Protein AF-A0A4W6EZ68-F1 (afdb_monomer)

InterPro domains:
  IPR031733 Dynein attachment factor, N-terminal [PF15867] (10-77)
  IPR042422 Coiled-coil domain-containing protein 103 [PTHR28572] (6-84)

Radius of gyration: 27.93 Å; Cα contacts (8 Å, |Δi|>4): 20; chains: 1; bounding box: 38×45×92 Å

Foldseek 3Di:
DDDPPPPPPDDPVVVVVVVVVVVVVVVLVVLLVVQLVVLVVVVDPDPVVSVVSSVVSPDDPDDPVNVPDDPPPDDPDPVVVPPPPDDDDPDPPPPVVVVVVVVPVPDPPDDPDPDPDPDPVVVVVVVVVVD

Secondary structure (DSSP, 8-state):
-----------HHHHHHHHHHHHHHHHHHHHHHHHHHHHHHTT-SSHHHHHHHHHHTTPPPPPGGGGTTS---S-S-TTGGGSSS-----S-TTSHHHHHHHHHTS---S--------SHHHHHHHHHH--

Solvent-accessible surface area (backbone atoms only — not comparable to full-atom values): 8764 Å² total; per-residue (Å²): 137,84,78,80,79,74,79,76,78,80,58,63,66,60,52,50,52,52,48,52,52,50,52,54,51,49,56,50,49,52,50,44,49,50,34,46,51,53,36,57,77,67,59,61,89,45,72,66,59,43,48,51,52,37,54,59,69,73,61,73,83,80,53,78,79,73,60,76,79,61,84,77,89,59,71,97,50,83,75,68,76,75,74,82,82,72,91,82,78,96,76,69,82,70,68,60,60,60,60,59,59,72,61,59,82,80,64,84,84,77,81,91,68,88,70,78,79,87,56,71,67,61,55,52,54,52,64,63,70,79,108

Sequence (131 aa):
HERCQERDVIDFSALECELQAAVESERRHRRENDAKLRAVDQKVATYREFRDLVLACRLKPLDKKDKDGAPRKQPWNPVVTRYQELPGVLEKGLSILSCFLCVCTGCLQGFWVHQDIPGVLEDVSRMVSEG

Nearest PDB structures (foldseek):
  8h6l-assembly1_4G  TM=1.653E-01  e=2.389E+00  Homo sapiens

pLDDT: mean 70.34, std 21.45, range [37.22, 98.06]

Structure (mmCIF, N/CA/C/O backbone):
data_AF-A0A4W6EZ68-F1
#
_entry.id   AF-A0A4W6EZ68-F1
#
loop_
_atom_site.group_PDB
_atom_site.id
_atom_site.type_symbol
_atom_site.label_atom_id
_atom_site.label_alt_id
_atom_site.label_comp_id
_atom_site.label_asym_id
_atom_site.label_entity_id
_atom_site.label_seq_id
_atom_site.pdbx_PDB_ins_code
_atom_site.Cartn_x
_atom_site.Cartn_y
_atom_site.Cartn_z
_atom_site.occupancy
_atom_site.B_iso_or_equiv
_atom_site.auth_seq_id
_atom_site.auth_comp_id
_atom_site.auth_asym_id
_atom_site.auth_atom_id
_atom_site.pdbx_PDB_model_num
ATOM 1 N N . HIS A 1 1 ? 3.103 13.301 -52.768 1.00 40.66 1 HIS A N 1
ATOM 2 C CA . HIS A 1 1 ? 2.740 13.335 -51.338 1.00 40.66 1 HIS A CA 1
ATOM 3 C C . HIS A 1 1 ? 3.335 12.085 -50.701 1.00 40.66 1 HIS A C 1
ATOM 5 O O . HIS A 1 1 ? 2.662 11.071 -50.555 1.00 40.66 1 HIS A O 1
ATOM 11 N N . GLU A 1 2 ? 4.648 12.109 -50.481 1.00 44.00 2 GLU A N 1
ATOM 12 C CA . GLU A 1 2 ? 5.397 10.983 -49.920 1.00 44.00 2 GLU A CA 1
ATOM 13 C C . GLU A 1 2 ? 5.130 10.932 -48.416 1.00 44.00 2 GLU A C 1
ATOM 15 O O . GLU A 1 2 ? 5.451 11.866 -47.686 1.00 44.00 2 GLU A O 1
ATOM 20 N N . ARG A 1 3 ? 4.497 9.854 -47.948 1.00 46.16 3 ARG A N 1
ATOM 21 C CA . ARG A 1 3 ? 4.527 9.507 -46.527 1.00 46.16 3 ARG A CA 1
ATOM 22 C C . ARG A 1 3 ? 5.858 8.811 -46.280 1.00 46.16 3 ARG A C 1
ATOM 24 O O . ARG A 1 3 ? 5.985 7.627 -46.580 1.00 46.16 3 ARG A O 1
ATOM 31 N N . CYS A 1 4 ? 6.829 9.539 -45.739 1.00 42.56 4 CYS A N 1
ATOM 32 C CA . CYS A 1 4 ? 7.934 8.913 -45.028 1.00 42.56 4 CYS A CA 1
ATOM 33 C C . CYS A 1 4 ? 7.336 8.118 -43.865 1.00 42.56 4 CYS A C 1
ATOM 35 O O . CYS A 1 4 ? 6.831 8.691 -42.903 1.00 42.56 4 CYS A O 1
ATOM 37 N N . GLN A 1 5 ? 7.337 6.793 -43.988 1.00 58.12 5 GLN A N 1
ATOM 38 C CA . GLN A 1 5 ? 7.225 5.908 -42.839 1.00 58.12 5 GLN A CA 1
ATOM 39 C C . GLN A 1 5 ? 8.535 6.048 -42.066 1.00 58.12 5 GLN A C 1
ATOM 41 O O . GLN A 1 5 ? 9.536 5.411 -42.394 1.00 58.12 5 GLN A O 1
ATOM 46 N N . GLU A 1 6 ? 8.541 6.955 -41.095 1.00 59.16 6 GLU A N 1
ATOM 47 C CA . GLU A 1 6 ? 9.592 7.029 -40.093 1.00 59.16 6 GLU A CA 1
ATOM 48 C C . GLU A 1 6 ? 9.536 5.715 -39.309 1.00 59.16 6 GLU A C 1
ATOM 50 O O . GLU A 1 6 ? 8.540 5.393 -38.662 1.00 59.16 6 GLU A O 1
ATOM 55 N N . ARG A 1 7 ? 10.558 4.872 -39.486 1.00 60.56 7 ARG A N 1
ATOM 56 C CA . ARG A 1 7 ? 10.725 3.680 -38.661 1.00 60.56 7 ARG A CA 1
ATOM 57 C C . ARG A 1 7 ? 11.100 4.167 -37.272 1.00 60.56 7 ARG A C 1
ATOM 59 O O . ARG A 1 7 ? 12.272 4.428 -37.020 1.00 60.56 7 ARG A O 1
ATOM 66 N N . ASP A 1 8 ? 10.082 4.304 -36.432 1.00 65.62 8 ASP A N 1
ATOM 67 C CA . ASP A 1 8 ? 10.202 4.523 -34.997 1.00 65.62 8 ASP A CA 1
ATOM 68 C C . ASP A 1 8 ? 11.125 3.438 -34.434 1.00 65.62 8 ASP A C 1
ATOM 70 O O . ASP A 1 8 ? 10.798 2.245 -34.427 1.00 65.62 8 ASP A O 1
ATOM 74 N N . VAL A 1 9 ? 12.336 3.830 -34.048 1.00 80.19 9 VAL A N 1
ATOM 75 C CA . VAL A 1 9 ? 13.243 2.936 -33.335 1.00 80.19 9 VAL A CA 1
ATOM 76 C C . VAL A 1 9 ? 12.667 2.803 -31.932 1.00 80.19 9 VAL A C 1
ATOM 78 O O . VAL A 1 9 ? 12.757 3.728 -31.133 1.00 80.19 9 VAL A O 1
ATOM 81 N N . ILE A 1 10 ? 12.025 1.667 -31.659 1.00 83.12 10 ILE A N 1
ATOM 82 C CA . ILE A 1 10 ? 11.387 1.395 -30.369 1.00 83.12 10 ILE A CA 1
ATOM 83 C C . ILE A 1 10 ? 12.460 1.380 -29.276 1.00 83.12 10 ILE A C 1
ATOM 85 O O . ILE A 1 10 ? 13.357 0.533 -29.283 1.00 83.12 10 ILE A O 1
ATOM 89 N N . ASP A 1 11 ? 12.347 2.300 -28.320 1.00 89.06 11 ASP A N 1
ATOM 90 C CA . ASP A 1 11 ? 13.172 2.305 -27.116 1.00 89.06 11 ASP A CA 1
ATOM 91 C C . ASP A 1 11 ? 12.611 1.309 -26.092 1.00 89.06 11 ASP A C 1
ATOM 93 O O . ASP A 1 11 ? 11.681 1.594 -25.334 1.00 89.06 11 ASP A O 1
ATOM 97 N N . PHE A 1 12 ? 13.198 0.114 -26.063 1.00 92.06 12 PHE A N 1
ATOM 98 C CA . PHE A 1 12 ? 12.831 -0.930 -25.108 1.00 92.06 12 PHE A CA 1
ATOM 99 C C . PHE A 1 12 ? 13.071 -0.522 -23.648 1.00 92.06 12 PHE A C 1
ATOM 101 O O . PHE A 1 12 ? 12.367 -1.011 -22.768 1.00 92.06 12 PHE A O 1
ATOM 108 N N . SER A 1 13 ? 14.032 0.370 -23.380 1.00 92.62 13 SER A N 1
ATOM 109 C CA . SER A 1 13 ? 14.359 0.794 -22.015 1.00 92.62 13 SER A CA 1
ATOM 110 C C . SER A 1 13 ? 13.305 1.744 -21.445 1.00 92.62 13 SER A C 1
ATOM 112 O O . SER A 1 13 ? 12.879 1.583 -20.299 1.00 92.62 13 SER A O 1
ATOM 114 N N . ALA A 1 14 ? 12.814 2.678 -22.265 1.00 92.06 14 ALA A N 1
ATOM 115 C CA . ALA A 1 14 ? 11.679 3.526 -21.917 1.00 92.06 14 ALA A CA 1
ATOM 116 C C . ALA A 1 14 ? 10.418 2.683 -21.678 1.00 92.06 14 ALA A C 1
ATOM 118 O O . ALA A 1 14 ? 9.752 2.842 -20.654 1.00 92.06 14 ALA A O 1
ATOM 119 N N . LEU A 1 15 ? 10.151 1.721 -22.566 1.00 93.75 15 LEU A N 1
ATOM 120 C CA . LEU A 1 15 ? 8.990 0.839 -22.459 1.00 93.75 15 LEU A CA 1
ATOM 121 C C . LEU A 1 15 ? 9.029 -0.041 -21.198 1.00 93.75 15 LEU A C 1
ATOM 123 O O . LEU A 1 15 ? 8.010 -0.228 -20.535 1.00 93.75 15 LEU A O 1
ATOM 127 N N . GLU 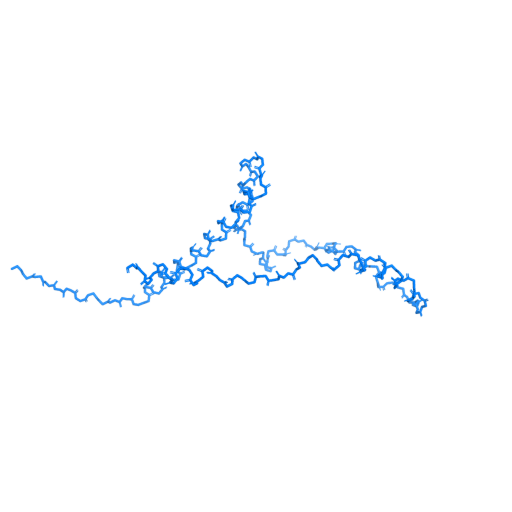A 1 16 ? 10.201 -0.565 -20.832 1.00 95.94 16 GLU A N 1
ATOM 128 C CA . GLU A 1 16 ? 10.366 -1.338 -19.599 1.00 95.94 16 GLU A CA 1
ATOM 129 C C . GLU A 1 16 ? 10.124 -0.476 -18.351 1.00 95.94 16 GLU A C 1
ATOM 131 O O . GLU A 1 16 ? 9.444 -0.913 -17.421 1.00 95.94 16 GLU A O 1
ATOM 136 N N . CYS A 1 17 ? 10.621 0.763 -18.339 1.00 96.50 17 CYS A N 1
ATOM 137 C CA . CYS A 1 17 ? 10.390 1.704 -17.244 1.00 96.50 17 CYS A CA 1
ATOM 138 C C . CYS A 1 17 ? 8.895 2.033 -17.082 1.00 96.50 17 CYS A C 1
ATOM 140 O O . CYS A 1 17 ? 8.363 1.998 -15.968 1.00 96.50 17 CYS A O 1
ATOM 142 N N . GLU A 1 18 ? 8.195 2.291 -18.191 1.00 96.12 18 GLU A N 1
ATOM 143 C CA . GLU A 1 18 ? 6.747 2.524 -18.201 1.00 96.12 18 GLU A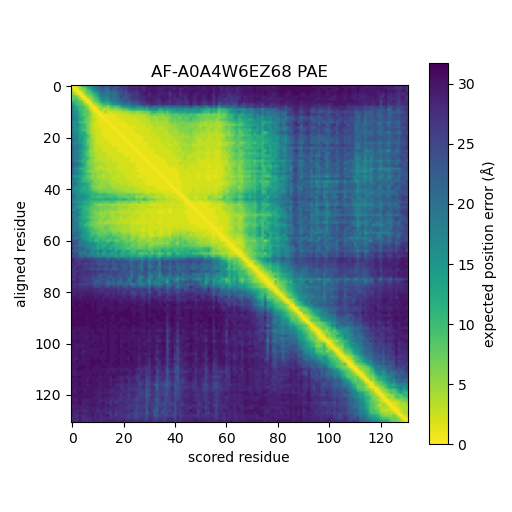 CA 1
ATOM 144 C C . GLU A 1 18 ? 5.974 1.315 -17.671 1.00 96.12 18 GLU A C 1
ATOM 146 O O . GLU A 1 18 ? 5.089 1.462 -16.823 1.00 96.12 18 GLU A O 1
ATOM 151 N N . LEU A 1 19 ? 6.347 0.109 -18.106 1.00 96.81 19 LEU A N 1
ATOM 152 C CA . LEU A 1 19 ? 5.742 -1.129 -17.628 1.00 96.81 19 LEU A CA 1
ATOM 153 C C . LEU A 1 19 ? 5.956 -1.311 -16.122 1.00 96.81 19 LEU A C 1
ATOM 155 O O . LEU A 1 19 ? 5.010 -1.613 -15.393 1.00 96.81 19 LEU A O 1
ATOM 159 N N . GLN A 1 20 ? 7.179 -1.106 -15.633 1.00 97.62 20 GLN A N 1
ATOM 160 C CA . GLN A 1 20 ? 7.489 -1.208 -14.207 1.00 97.62 20 GLN A CA 1
ATOM 161 C C . GLN A 1 20 ? 6.684 -0.193 -13.384 1.00 97.62 20 GLN A C 1
ATOM 163 O O . GLN A 1 20 ? 6.113 -0.548 -12.349 1.00 97.62 20 GLN A O 1
ATOM 168 N N . ALA A 1 21 ? 6.575 1.050 -13.859 1.00 97.38 21 ALA A N 1
ATOM 169 C CA . ALA A 1 21 ? 5.769 2.078 -13.213 1.00 97.38 21 ALA A CA 1
ATOM 170 C C . ALA A 1 21 ? 4.277 1.702 -13.183 1.00 97.38 21 ALA A C 1
ATOM 172 O O . ALA A 1 21 ? 3.625 1.846 -12.143 1.00 97.38 21 ALA A O 1
ATOM 173 N N . ALA A 1 22 ? 3.748 1.168 -14.287 1.00 97.31 22 ALA A N 1
ATOM 174 C CA . ALA A 1 22 ? 2.371 0.698 -14.375 1.00 97.31 22 ALA A CA 1
ATOM 175 C C . ALA A 1 22 ? 2.105 -0.453 -13.391 1.00 97.31 22 ALA A C 1
ATOM 177 O O . ALA A 1 22 ? 1.156 -0.376 -12.606 1.00 97.31 22 ALA A O 1
ATOM 178 N N . VAL A 1 23 ? 2.984 -1.457 -13.341 1.00 98.06 23 VAL A N 1
ATOM 179 C CA . VAL A 1 23 ? 2.876 -2.601 -12.419 1.00 98.06 23 VAL A CA 1
ATOM 180 C C . VAL A 1 23 ? 2.913 -2.152 -10.957 1.00 98.06 23 VAL A C 1
ATOM 182 O O . VAL A 1 23 ? 2.096 -2.594 -10.146 1.00 98.06 23 VAL A O 1
ATOM 185 N N . GLU A 1 24 ? 3.825 -1.253 -10.586 1.00 95.75 24 GLU A N 1
ATOM 186 C CA . GLU A 1 24 ? 3.881 -0.736 -9.214 1.00 95.75 24 GLU A CA 1
ATOM 187 C C . GLU A 1 24 ? 2.653 0.109 -8.855 1.00 95.75 24 GLU A C 1
ATOM 189 O O . GLU A 1 24 ? 2.148 0.034 -7.725 1.00 95.75 24 GLU A O 1
ATOM 194 N N . SER A 1 25 ? 2.114 0.865 -9.816 1.00 95.19 25 SER A N 1
ATOM 195 C CA . SER A 1 25 ? 0.862 1.600 -9.627 1.00 95.19 25 SER A CA 1
ATOM 196 C C . SER A 1 25 ? -0.313 0.651 -9.374 1.00 95.19 25 SER A C 1
ATOM 198 O O . SER A 1 25 ? -1.080 0.853 -8.428 1.00 95.19 25 SER A O 1
ATOM 200 N N . GLU A 1 26 ? -0.408 -0.443 -10.130 1.00 96.38 26 GLU A N 1
ATOM 201 C CA . GLU A 1 26 ? -1.464 -1.439 -9.984 1.00 96.38 26 GLU A CA 1
ATOM 202 C C . GLU A 1 26 ? -1.356 -2.158 -8.637 1.00 96.38 26 GLU A C 1
ATOM 204 O O . GLU A 1 26 ? -2.339 -2.280 -7.901 1.00 96.38 26 GLU A O 1
ATOM 209 N N . ARG A 1 27 ? -0.139 -2.550 -8.239 1.00 94.62 27 ARG A N 1
ATOM 210 C CA . ARG A 1 27 ? 0.132 -3.138 -6.918 1.00 94.62 27 ARG A CA 1
ATOM 211 C C . ARG A 1 27 ? -0.327 -2.223 -5.788 1.00 94.62 27 ARG A C 1
ATOM 213 O O . ARG A 1 27 ? -0.909 -2.700 -4.811 1.00 94.62 27 ARG A O 1
ATOM 220 N N . ARG A 1 28 ? -0.086 -0.914 -5.903 1.00 92.56 28 ARG A N 1
ATOM 221 C CA . ARG A 1 28 ? -0.580 0.075 -4.938 1.00 92.56 28 ARG A CA 1
ATOM 222 C C . ARG A 1 28 ? -2.106 0.141 -4.945 1.00 92.56 28 ARG A C 1
ATOM 224 O O . ARG A 1 28 ? -2.710 0.056 -3.876 1.00 92.56 28 ARG A O 1
ATOM 231 N N . HIS A 1 29 ? -2.724 0.252 -6.118 1.00 94.75 29 HIS A N 1
ATOM 232 C CA . HIS A 1 29 ? -4.180 0.310 -6.248 1.00 94.75 29 HIS A CA 1
ATOM 233 C C . HIS A 1 29 ? -4.865 -0.930 -5.679 1.00 94.75 29 HIS A C 1
ATOM 235 O O . HIS A 1 29 ? -5.877 -0.802 -4.992 1.00 94.75 29 HIS A O 1
ATOM 241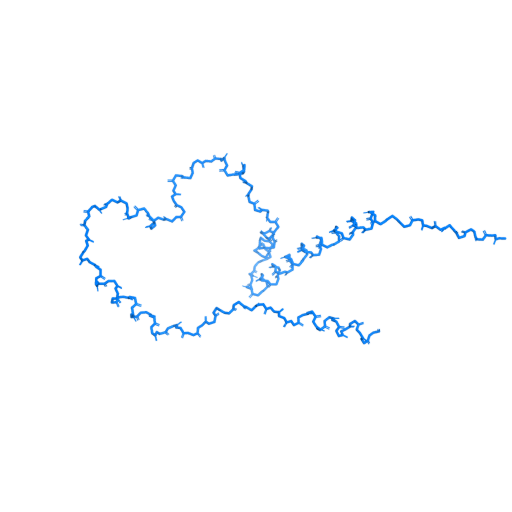 N N . ARG A 1 30 ? -4.278 -2.113 -5.867 1.00 95.12 30 ARG A N 1
ATOM 242 C CA . ARG A 1 30 ? -4.777 -3.363 -5.295 1.00 95.12 30 ARG A CA 1
ATOM 243 C C . ARG A 1 30 ? -4.807 -3.326 -3.766 1.00 95.12 30 ARG A C 1
ATOM 245 O O . ARG A 1 30 ? -5.823 -3.684 -3.182 1.00 95.12 30 ARG A O 1
ATOM 252 N N . ARG A 1 31 ? -3.741 -2.843 -3.113 1.00 94.75 31 ARG A N 1
ATOM 253 C CA . ARG A 1 31 ? -3.701 -2.691 -1.641 1.00 94.75 31 ARG A CA 1
ATOM 254 C C . ARG A 1 31 ? -4.710 -1.659 -1.135 1.00 94.75 31 ARG A C 1
ATOM 256 O O . ARG A 1 31 ? -5.327 -1.858 -0.094 1.00 94.75 31 ARG A O 1
ATOM 263 N N . GLU A 1 32 ? -4.880 -0.554 -1.860 1.00 95.62 32 GLU A N 1
ATOM 264 C CA . GLU A 1 32 ? -5.868 0.470 -1.508 1.00 95.62 32 GLU A CA 1
ATOM 265 C C . GLU A 1 32 ? -7.299 -0.056 -1.658 1.00 95.62 32 GLU A C 1
ATOM 267 O O . GLU A 1 32 ? -8.129 0.183 -0.785 1.00 95.62 32 GLU A O 1
ATOM 272 N N . ASN A 1 33 ? -7.592 -0.796 -2.727 1.00 96.50 33 ASN A N 1
ATOM 273 C CA . ASN A 1 33 ? -8.908 -1.385 -2.950 1.00 96.50 33 ASN A CA 1
ATOM 274 C C . ASN A 1 33 ? -9.224 -2.478 -1.929 1.00 96.50 33 ASN A C 1
ATOM 276 O O . ASN A 1 33 ? -10.326 -2.481 -1.393 1.00 96.50 33 ASN A O 1
ATOM 280 N N . ASP A 1 34 ? -8.255 -3.322 -1.581 1.00 96.81 34 ASP A N 1
ATOM 281 C CA . ASP A 1 34 ? -8.389 -4.271 -0.473 1.00 96.81 34 ASP A CA 1
ATOM 282 C C . ASP A 1 34 ? -8.727 -3.559 0.849 1.00 96.81 34 ASP A C 1
ATOM 284 O O . ASP A 1 34 ? -9.658 -3.949 1.547 1.00 96.81 34 ASP A O 1
ATOM 288 N N . ALA A 1 35 ? -8.039 -2.459 1.174 1.00 96.31 35 ALA A N 1
ATOM 289 C CA . ALA A 1 35 ? -8.351 -1.675 2.369 1.00 96.31 35 ALA A CA 1
ATOM 290 C C . ALA A 1 35 ? -9.765 -1.067 2.324 1.00 96.31 35 ALA A C 1
ATOM 292 O O . ALA A 1 35 ? -10.459 -1.061 3.341 1.00 96.31 35 ALA A O 1
ATOM 293 N N . LYS A 1 36 ? -10.214 -0.589 1.154 1.00 96.31 36 LYS A N 1
ATOM 294 C CA . LYS A 1 36 ? -11.588 -0.091 0.966 1.00 96.31 36 LYS A CA 1
ATOM 295 C C . LYS A 1 36 ? -12.616 -1.201 1.174 1.00 96.31 36 LYS A C 1
ATOM 297 O O . LYS A 1 36 ? -13.585 -0.975 1.889 1.00 96.31 36 LYS A O 1
ATOM 302 N N . LEU A 1 37 ? -12.401 -2.374 0.576 1.00 96.81 37 LEU A N 1
AT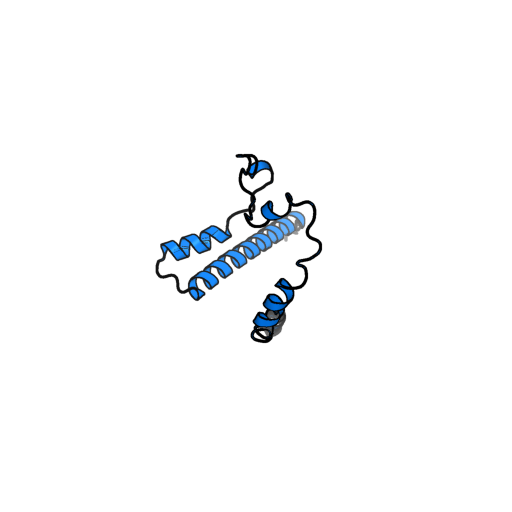OM 303 C CA . LEU A 1 37 ? -13.289 -3.528 0.721 1.00 96.81 37 LEU A CA 1
ATOM 304 C C . LEU A 1 37 ? -13.356 -3.968 2.181 1.00 96.81 37 LEU A C 1
ATOM 306 O O . LEU A 1 37 ? -14.443 -4.028 2.738 1.00 96.81 37 LEU A O 1
ATOM 310 N N . ARG A 1 38 ? -12.208 -4.107 2.853 1.00 95.12 38 ARG A N 1
ATOM 311 C CA . ARG A 1 38 ? -12.158 -4.422 4.287 1.00 95.12 38 ARG A CA 1
ATOM 312 C C . ARG A 1 38 ? -12.891 -3.399 5.15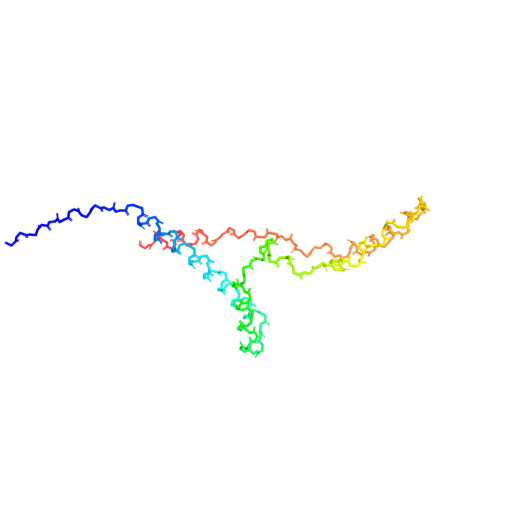1 1.00 95.12 38 ARG A C 1
ATOM 314 O O . ARG A 1 38 ? -13.552 -3.788 6.107 1.00 95.12 38 ARG A O 1
ATOM 321 N N . ALA A 1 39 ? -12.788 -2.107 4.842 1.00 95.56 39 ALA A N 1
ATOM 322 C CA . ALA A 1 39 ? -13.525 -1.076 5.568 1.00 95.56 39 ALA A CA 1
ATOM 323 C C . ALA A 1 39 ? -15.045 -1.210 5.351 1.00 95.56 39 ALA A C 1
ATOM 325 O O . ALA A 1 39 ? -15.817 -1.112 6.303 1.00 95.56 39 ALA A O 1
ATOM 326 N N . VAL A 1 40 ? -15.484 -1.493 4.122 1.00 94.56 40 VAL A N 1
ATOM 327 C CA . VAL A 1 40 ? -16.901 -1.752 3.821 1.00 94.56 40 VAL A CA 1
ATOM 328 C C . VAL A 1 40 ? -17.398 -3.013 4.532 1.00 94.56 40 VAL A C 1
ATOM 330 O O . VAL A 1 40 ? -18.449 -2.969 5.171 1.00 94.56 40 VAL A O 1
ATOM 333 N N . ASP A 1 41 ? -16.624 -4.097 4.504 1.00 95.12 41 ASP A N 1
ATOM 334 C CA . ASP A 1 41 ? -16.954 -5.367 5.163 1.00 95.12 41 ASP A CA 1
ATOM 335 C C . ASP A 1 41 ? -17.065 -5.212 6.685 1.00 95.12 41 ASP A C 1
ATOM 337 O O . ASP A 1 41 ? -17.938 -5.807 7.320 1.00 95.12 41 ASP A O 1
ATOM 341 N N . GLN A 1 42 ? -16.227 -4.352 7.274 1.00 92.06 42 GLN A N 1
ATOM 342 C CA . GLN A 1 42 ? -16.287 -3.977 8.691 1.00 92.06 42 GLN A CA 1
ATOM 343 C C . GLN A 1 42 ? -17.466 -3.054 9.035 1.00 92.06 42 GLN A C 1
ATOM 345 O O . GLN A 1 42 ? -17.697 -2.794 10.215 1.00 92.06 42 GLN A O 1
ATOM 350 N N . LYS A 1 43 ? -18.230 -2.577 8.041 1.00 93.44 43 LYS A N 1
ATOM 351 C CA . LYS A 1 43 ? -19.407 -1.709 8.209 1.00 93.44 43 LYS A CA 1
ATOM 352 C C . LYS A 1 43 ? -19.116 -0.457 9.047 1.00 93.44 43 LYS A C 1
ATOM 354 O O . LYS A 1 43 ? -19.880 -0.127 9.955 1.00 93.44 43 LYS A O 1
ATOM 359 N N . VAL A 1 44 ? -18.008 0.235 8.761 1.00 93.56 44 VAL A N 1
ATOM 360 C CA . VAL A 1 44 ? -17.641 1.469 9.484 1.00 93.56 44 VAL A CA 1
ATOM 361 C C . VAL A 1 44 ? -18.767 2.502 9.426 1.00 93.56 44 VAL A C 1
ATOM 363 O O . VAL A 1 44 ? -19.342 2.753 8.366 1.00 93.56 44 VAL A O 1
ATOM 366 N N . ALA A 1 45 ? -19.077 3.105 10.575 1.00 89.81 45 ALA A N 1
ATOM 367 C CA . ALA A 1 45 ? -20.235 3.979 10.735 1.00 89.81 45 ALA A CA 1
ATOM 368 C C . ALA A 1 45 ? -20.007 5.379 10.148 1.00 89.81 45 ALA A C 1
ATOM 370 O O . ALA A 1 45 ? -20.961 6.047 9.748 1.00 89.81 45 ALA A O 1
ATOM 371 N N . THR A 1 46 ? -18.752 5.838 10.095 1.00 96.69 46 THR A N 1
ATOM 372 C CA . THR A 1 46 ? -18.417 7.182 9.618 1.00 96.69 46 THR A CA 1
ATOM 373 C C . THR A 1 46 ? -17.395 7.173 8.487 1.00 96.69 46 THR A C 1
ATOM 375 O O . THR A 1 46 ? -16.468 6.364 8.432 1.00 96.69 46 THR A O 1
ATOM 378 N N . TYR A 1 47 ? -17.506 8.164 7.598 1.00 95.38 47 TYR A N 1
ATOM 379 C CA . TYR A 1 47 ? -16.524 8.362 6.530 1.00 95.38 47 TYR A CA 1
ATOM 380 C C . TYR A 1 47 ? -15.115 8.654 7.067 1.00 95.38 47 TYR A C 1
ATOM 382 O O . TYR A 1 47 ? -14.127 8.319 6.417 1.00 95.38 47 TYR A O 1
ATOM 390 N N . ARG A 1 48 ? -15.003 9.266 8.255 1.00 95.94 48 ARG A N 1
ATOM 391 C CA . ARG A 1 48 ? -13.700 9.542 8.870 1.00 95.94 48 ARG A CA 1
ATOM 392 C C . ARG A 1 48 ? -12.960 8.242 9.171 1.00 95.94 48 ARG A C 1
ATOM 394 O O . ARG A 1 48 ? -11.817 8.099 8.762 1.00 95.94 48 ARG A O 1
ATOM 401 N N . GLU A 1 49 ? -13.641 7.280 9.786 1.00 94.12 49 GLU A N 1
ATOM 402 C CA . GLU A 1 49 ? -13.056 5.971 10.090 1.00 94.12 49 GLU A CA 1
ATOM 403 C C . GLU A 1 49 ? -12.708 5.201 8.811 1.00 94.12 49 GLU A C 1
ATOM 405 O O . GLU A 1 49 ? -11.617 4.645 8.702 1.00 94.12 49 GLU A O 1
ATOM 410 N N . PHE A 1 50 ? -13.584 5.234 7.799 1.00 96.44 50 PHE A N 1
ATOM 411 C CA . PHE A 1 50 ? -13.282 4.665 6.483 1.00 96.44 50 PHE A CA 1
ATOM 412 C C . PHE A 1 50 ? -12.005 5.270 5.879 1.00 96.44 50 PHE A C 1
ATOM 414 O O . PHE A 1 50 ? -11.119 4.553 5.410 1.00 96.44 50 PHE A O 1
ATOM 421 N N . ARG A 1 51 ? -11.887 6.602 5.913 1.00 96.06 51 ARG A N 1
ATOM 422 C CA . ARG A 1 51 ? -10.722 7.321 5.395 1.00 96.06 51 ARG A CA 1
ATOM 423 C C . ARG A 1 51 ? -9.453 6.941 6.151 1.00 96.06 51 ARG A C 1
ATOM 425 O O . ARG A 1 51 ? -8.427 6.736 5.506 1.00 96.06 51 ARG A O 1
ATOM 432 N N . ASP A 1 52 ? -9.519 6.832 7.472 1.00 95.75 52 ASP A N 1
ATOM 433 C CA . ASP A 1 52 ? -8.371 6.484 8.311 1.00 95.75 52 ASP A CA 1
ATOM 434 C C . ASP A 1 52 ? -7.866 5.062 8.006 1.00 95.75 52 ASP A C 1
ATOM 436 O O . ASP A 1 52 ? -6.660 4.860 7.840 1.00 95.75 52 ASP A O 1
ATOM 440 N N . LEU A 1 53 ? -8.773 4.097 7.808 1.00 94.19 53 LEU A N 1
ATOM 441 C CA . LEU A 1 53 ? -8.429 2.727 7.401 1.00 94.19 53 LEU A CA 1
ATOM 442 C C . LEU A 1 53 ? -7.733 2.678 6.033 1.00 94.19 53 LEU A C 1
ATOM 444 O O . LEU A 1 53 ? -6.709 2.010 5.872 1.00 94.19 53 LEU A O 1
ATOM 448 N N . VAL A 1 54 ? -8.254 3.413 5.047 1.00 95.62 54 VAL A N 1
ATOM 449 C CA . VAL A 1 54 ? -7.655 3.476 3.704 1.00 95.62 54 VAL A CA 1
ATOM 450 C C . VAL A 1 54 ? -6.323 4.234 3.723 1.00 95.62 54 VAL A C 1
ATOM 452 O O . VAL A 1 54 ? -5.404 3.891 2.985 1.00 95.62 54 VAL A O 1
ATOM 455 N N . LEU A 1 55 ? -6.166 5.252 4.570 1.00 94.81 55 LEU A N 1
ATOM 456 C CA . LEU A 1 55 ? -4.893 5.964 4.712 1.00 94.81 55 LEU A CA 1
ATOM 457 C C . LEU A 1 55 ? -3.815 5.095 5.363 1.00 94.81 55 LEU A C 1
ATOM 459 O O . LEU A 1 55 ? -2.658 5.155 4.942 1.00 94.81 55 LEU A O 1
ATOM 463 N N . ALA A 1 56 ? -4.184 4.257 6.333 1.00 93.50 56 ALA A N 1
ATOM 464 C CA . ALA A 1 56 ? -3.248 3.377 7.022 1.00 93.50 56 ALA A CA 1
ATOM 465 C C . ALA A 1 56 ? -2.533 2.396 6.072 1.00 93.50 56 ALA A C 1
ATOM 467 O O . ALA A 1 56 ? -1.365 2.076 6.291 1.00 93.50 56 ALA A O 1
ATOM 468 N N . CYS A 1 57 ? -3.169 1.960 4.975 1.00 90.50 57 CYS A N 1
ATOM 469 C CA . CYS A 1 57 ? -2.545 1.028 4.025 1.00 90.50 57 CYS A CA 1
ATOM 470 C C . CYS A 1 57 ? -1.422 1.653 3.174 1.00 90.50 57 CYS A C 1
ATOM 472 O O . CYS A 1 57 ? -0.634 0.932 2.561 1.00 90.50 57 CYS A O 1
ATOM 474 N N . ARG A 1 58 ? -1.326 2.990 3.145 1.00 90.06 58 ARG A N 1
ATOM 475 C CA . ARG A 1 58 ? -0.285 3.737 2.418 1.00 90.06 58 ARG A CA 1
ATOM 476 C C . ARG A 1 58 ? 0.992 3.937 3.234 1.00 90.06 58 ARG A C 1
ATOM 478 O O . ARG A 1 58 ? 1.968 4.472 2.706 1.00 90.06 58 ARG A O 1
ATOM 485 N N . LEU A 1 59 ? 0.992 3.551 4.510 1.00 90.06 59 LEU A N 1
ATOM 486 C CA . LEU A 1 59 ? 2.145 3.712 5.387 1.00 90.06 59 LEU A CA 1
ATOM 487 C C . LEU A 1 59 ? 3.281 2.781 4.953 1.00 90.06 59 LEU A C 1
ATOM 489 O O . LEU A 1 59 ? 3.078 1.596 4.687 1.00 90.06 59 LEU A O 1
ATOM 493 N N . LYS A 1 60 ? 4.496 3.327 4.887 1.00 86.81 60 LYS A N 1
ATOM 494 C CA . LYS A 1 60 ? 5.703 2.537 4.639 1.00 86.81 60 LYS A CA 1
ATOM 495 C C . LYS A 1 60 ? 6.169 1.898 5.952 1.00 86.81 60 LYS A C 1
ATOM 497 O O . LYS A 1 60 ? 6.062 2.544 6.996 1.00 86.81 60 LYS A O 1
ATOM 502 N N . PRO A 1 61 ? 6.703 0.665 5.921 1.00 87.06 61 PRO A N 1
ATOM 503 C CA . PRO A 1 61 ? 7.399 0.107 7.071 1.00 87.06 61 PRO A CA 1
ATOM 504 C C . PRO A 1 61 ? 8.500 1.061 7.540 1.00 87.06 61 PRO A C 1
ATOM 506 O O . PRO A 1 61 ? 9.210 1.632 6.714 1.00 87.06 61 PRO A O 1
ATOM 509 N N . LEU A 1 62 ? 8.633 1.219 8.856 1.00 84.00 62 LEU A N 1
ATOM 510 C CA . LEU A 1 62 ? 9.685 2.041 9.449 1.00 84.00 62 LEU A CA 1
ATOM 511 C C . LEU A 1 62 ? 11.060 1.457 9.117 1.00 84.00 62 LEU A C 1
ATOM 513 O O . LEU A 1 62 ? 11.314 0.267 9.355 1.00 84.00 62 LEU A O 1
ATOM 517 N N . ASP A 1 63 ? 11.947 2.302 8.610 1.00 84.50 63 ASP A N 1
ATOM 518 C CA . ASP A 1 63 ? 13.333 1.951 8.345 1.00 84.50 63 ASP A CA 1
ATOM 519 C C . ASP A 1 63 ? 14.115 1.863 9.673 1.00 84.50 63 ASP A C 1
ATOM 521 O O . ASP A 1 63 ? 13.664 2.322 10.723 1.00 84.50 63 ASP A O 1
ATOM 525 N N . LYS A 1 64 ? 15.291 1.230 9.677 1.00 81.00 64 LYS A N 1
ATOM 526 C CA . LYS A 1 64 ? 16.098 1.032 10.897 1.00 81.00 64 LYS A CA 1
ATOM 527 C C . LYS A 1 64 ? 16.470 2.364 11.550 1.00 81.00 64 LYS A C 1
ATOM 529 O O . LYS A 1 64 ? 16.337 2.487 12.759 1.00 81.00 64 LYS A O 1
ATOM 534 N N . LYS A 1 65 ? 16.811 3.357 10.727 1.00 79.69 65 LYS A N 1
ATOM 535 C CA . LYS A 1 65 ? 17.103 4.739 11.134 1.00 79.69 65 LYS A CA 1
ATOM 536 C C . LYS A 1 65 ? 15.903 5.474 11.747 1.00 79.69 65 LYS A C 1
ATOM 538 O O . LYS A 1 65 ? 16.088 6.397 12.526 1.00 79.69 65 LYS A O 1
ATOM 543 N N . ASP A 1 66 ? 14.678 5.036 11.446 1.00 79.44 66 ASP A N 1
ATOM 544 C CA . ASP A 1 66 ? 13.455 5.617 12.014 1.00 79.44 66 ASP A CA 1
ATOM 545 C C . ASP A 1 66 ? 13.169 5.074 13.429 1.00 79.44 66 ASP A C 1
ATOM 547 O O . ASP A 1 66 ? 12.270 5.553 14.121 1.00 79.44 66 ASP A O 1
ATOM 551 N N . LYS A 1 67 ? 13.909 4.046 13.871 1.00 73.75 67 LYS A N 1
ATOM 552 C CA . LYS A 1 67 ? 13.769 3.426 15.202 1.00 73.75 67 LYS A CA 1
ATOM 553 C C . LYS A 1 67 ? 14.655 4.094 16.254 1.00 73.75 67 LYS A C 1
ATOM 555 O O . LYS A 1 67 ? 14.443 3.876 17.449 1.00 73.75 67 LYS A O 1
ATOM 560 N N . ASP A 1 68 ? 15.593 4.929 15.822 1.00 65.81 68 ASP A N 1
ATOM 561 C CA . ASP A 1 68 ? 16.618 5.555 16.652 1.00 65.81 68 ASP A CA 1
ATOM 562 C C . ASP A 1 68 ? 16.103 6.882 17.235 1.00 65.81 68 ASP A C 1
ATOM 564 O O . ASP A 1 68 ? 16.594 7.961 16.930 1.00 65.81 68 ASP A O 1
ATOM 568 N N . GLY A 1 69 ? 15.042 6.816 18.045 1.00 64.50 69 GLY A N 1
ATOM 569 C CA . GLY A 1 69 ? 14.429 8.009 18.654 1.00 64.50 69 GLY A CA 1
ATOM 570 C C . GLY A 1 69 ? 14.234 7.928 20.166 1.00 64.50 69 GLY A C 1
ATOM 571 O O . GLY A 1 69 ? 14.193 8.949 20.846 1.00 64.50 69 GLY A O 1
ATOM 572 N N . ALA A 1 70 ? 14.144 6.723 20.727 1.00 64.44 70 ALA A N 1
ATOM 573 C CA . ALA A 1 70 ? 14.079 6.527 22.168 1.00 64.44 70 ALA A CA 1
ATOM 574 C C . ALA A 1 70 ? 14.482 5.090 22.515 1.00 64.44 70 ALA A C 1
ATOM 576 O O . ALA A 1 70 ? 14.020 4.159 21.847 1.00 64.44 70 ALA A O 1
ATOM 577 N N . PRO A 1 71 ? 15.274 4.860 23.578 1.00 64.56 71 PRO A N 1
ATOM 578 C CA . PRO A 1 71 ? 15.427 3.516 24.108 1.00 64.56 71 PRO A CA 1
ATOM 579 C C . PRO A 1 71 ? 14.035 2.984 24.465 1.00 64.56 71 PRO A C 1
ATOM 581 O O . PRO A 1 71 ? 13.323 3.573 25.283 1.00 64.56 71 PRO A O 1
ATOM 584 N N . ARG A 1 72 ? 13.625 1.874 23.838 1.00 66.12 72 ARG A N 1
ATOM 585 C CA . ARG A 1 72 ? 12.426 1.130 24.238 1.00 66.12 72 ARG A CA 1
ATOM 586 C C . ARG A 1 72 ? 12.654 0.630 25.666 1.00 66.12 72 ARG A C 1
ATOM 588 O O . ARG A 1 72 ? 13.231 -0.427 25.875 1.00 66.12 72 ARG A O 1
ATOM 595 N N . LYS A 1 73 ? 12.211 1.406 26.658 1.00 64.62 73 LYS A N 1
ATOM 596 C CA . LYS A 1 73 ? 12.322 1.064 28.088 1.00 64.62 73 LYS A CA 1
ATOM 597 C C . LYS A 1 73 ? 11.438 -0.117 28.496 1.00 64.62 73 LYS A C 1
ATOM 599 O O . LYS A 1 73 ? 11.516 -0.556 29.635 1.00 64.62 73 LYS A O 1
ATOM 604 N N . GLN A 1 74 ? 10.561 -0.583 27.609 1.00 70.81 74 GLN A N 1
ATOM 605 C CA . GLN A 1 74 ? 9.589 -1.628 27.892 1.00 70.81 74 GLN A CA 1
ATOM 606 C C . GLN A 1 74 ? 9.708 -2.737 26.842 1.00 70.81 74 GLN A C 1
ATOM 608 O O . GLN A 1 74 ? 9.640 -2.442 25.640 1.00 70.81 74 GLN A O 1
ATOM 613 N N . PRO A 1 75 ? 9.873 -4.002 27.268 1.00 70.31 75 PRO A N 1
ATOM 614 C CA . PRO A 1 75 ? 9.695 -5.146 26.391 1.00 70.31 75 PRO A CA 1
ATOM 615 C C . PRO A 1 75 ? 8.331 -5.052 25.704 1.00 70.31 75 PRO A C 1
ATOM 617 O O . PRO A 1 75 ? 7.326 -4.747 26.340 1.00 70.31 75 PRO A O 1
ATOM 620 N N . TRP A 1 76 ? 8.283 -5.353 24.405 1.00 71.25 76 TRP A N 1
ATOM 621 C CA . TRP A 1 76 ? 7.032 -5.440 23.633 1.00 71.25 76 TRP A CA 1
ATOM 622 C C . TRP A 1 76 ? 6.034 -6.448 24.233 1.00 71.25 76 TRP A C 1
ATOM 624 O O . TRP A 1 76 ? 4.843 -6.400 23.940 1.00 71.25 76 TRP A O 1
ATOM 634 N N . ASN A 1 77 ? 6.517 -7.338 25.102 1.00 74.69 77 ASN A N 1
ATOM 635 C CA . ASN A 1 77 ? 5.710 -8.294 25.830 1.00 74.69 77 ASN A CA 1
ATOM 636 C C . ASN A 1 77 ? 6.125 -8.341 27.319 1.00 74.69 77 ASN A C 1
ATOM 638 O O . ASN A 1 77 ? 7.220 -8.826 27.619 1.00 74.69 77 ASN A O 1
ATOM 642 N N . PRO A 1 78 ? 5.265 -7.916 28.261 1.00 68.62 78 PRO A N 1
ATOM 643 C CA . PRO A 1 78 ? 5.558 -7.958 29.696 1.00 68.62 78 PRO A CA 1
ATOM 644 C C . PRO A 1 78 ? 5.631 -9.384 30.273 1.00 68.62 78 PRO A C 1
ATOM 646 O O . PRO A 1 78 ? 6.084 -9.568 31.400 1.00 68.62 78 PRO A O 1
ATOM 649 N N . VAL A 1 79 ? 5.202 -10.409 29.528 1.00 66.62 79 VAL A N 1
ATOM 650 C CA . VAL A 1 79 ? 5.242 -11.812 29.979 1.00 66.62 79 VAL A CA 1
ATOM 651 C C . VAL A 1 79 ? 6.654 -12.408 29.898 1.00 66.62 79 VAL A C 1
ATOM 653 O O . VAL A 1 79 ? 6.966 -13.332 30.647 1.00 66.62 79 VAL A O 1
ATOM 656 N N . VAL A 1 80 ? 7.529 -11.872 29.041 1.00 59.56 80 VAL A N 1
ATOM 657 C CA . VAL A 1 80 ? 8.868 -12.442 28.785 1.00 59.56 80 VAL A CA 1
ATOM 658 C C . VAL A 1 80 ? 9.829 -12.216 29.959 1.00 59.56 80 VAL A C 1
ATOM 660 O O . VAL A 1 80 ? 10.700 -13.043 30.207 1.00 59.56 80 VAL A O 1
ATOM 663 N N . THR A 1 81 ? 9.638 -11.159 30.750 1.00 56.25 81 THR A N 1
ATOM 664 C CA . THR A 1 81 ? 10.555 -10.773 31.837 1.00 56.25 81 THR A CA 1
ATOM 665 C C . THR A 1 81 ? 10.497 -11.689 33.069 1.00 56.25 81 THR A C 1
ATOM 667 O O . THR A 1 81 ? 11.297 -11.527 33.982 1.00 56.25 81 THR A O 1
ATOM 670 N N . ARG A 1 82 ? 9.568 -12.656 33.133 1.00 55.31 82 ARG A N 1
ATOM 671 C CA . ARG A 1 82 ? 9.359 -13.503 34.326 1.00 55.31 82 ARG A CA 1
ATOM 672 C C . ARG A 1 82 ? 10.208 -14.778 34.404 1.00 55.31 82 ARG A C 1
ATOM 674 O O . ARG A 1 82 ? 10.066 -15.513 35.374 1.00 55.31 82 ARG A O 1
ATOM 681 N N . TYR A 1 83 ? 11.075 -15.054 33.429 1.00 54.41 83 TYR A N 1
ATOM 682 C CA . TYR A 1 83 ? 11.801 -16.335 33.364 1.00 54.41 83 TYR A CA 1
ATOM 683 C C . TYR A 1 83 ? 13.289 -16.278 33.737 1.00 54.41 83 TYR A C 1
ATOM 685 O O . TYR A 1 83 ? 13.928 -17.324 33.759 1.00 54.41 83 TYR A O 1
ATOM 693 N N . GLN A 1 84 ? 13.861 -15.105 34.028 1.00 53.12 84 GLN A N 1
ATOM 694 C CA . GLN A 1 84 ? 15.315 -14.981 34.229 1.00 53.12 84 GLN A CA 1
ATOM 695 C C . GLN A 1 84 ? 15.791 -14.929 35.685 1.00 53.12 84 GLN A C 1
ATOM 697 O O . GLN A 1 84 ? 16.994 -14.982 35.913 1.00 53.12 84 GLN A O 1
ATOM 702 N N . GLU A 1 85 ? 14.893 -14.924 36.671 1.00 46.94 85 GLU A N 1
ATOM 703 C CA . GLU A 1 85 ? 15.280 -14.844 38.087 1.00 46.94 85 GLU A CA 1
ATOM 704 C C . GLU A 1 85 ? 14.670 -15.962 38.942 1.00 46.94 85 GLU A C 1
ATOM 706 O O . GLU A 1 85 ? 13.974 -15.675 39.904 1.00 46.94 85 GLU A O 1
ATOM 711 N N . LEU A 1 86 ? 14.914 -17.242 38.640 1.00 46.50 86 LEU A N 1
ATOM 712 C CA . LEU A 1 86 ? 14.769 -18.300 39.655 1.00 46.50 86 LEU A CA 1
ATOM 713 C C . LEU A 1 86 ? 15.785 -19.434 39.425 1.00 46.50 86 LEU A C 1
ATOM 715 O O . LEU A 1 86 ? 15.619 -20.217 38.486 1.00 46.50 86 LEU A O 1
ATOM 719 N N . PRO A 1 87 ? 16.815 -19.583 40.281 1.00 45.84 87 PRO A N 1
ATOM 720 C CA . PRO A 1 87 ? 17.594 -20.806 40.329 1.00 45.84 87 PRO A CA 1
ATOM 721 C C . PRO A 1 87 ? 16.765 -21.874 41.052 1.00 45.84 87 PRO A C 1
ATOM 723 O O . PR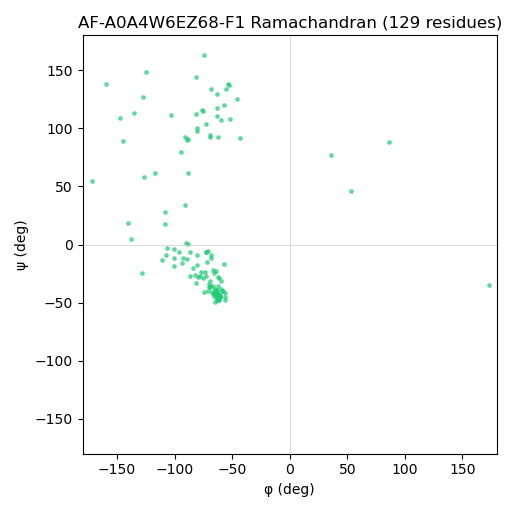O A 1 87 ? 16.470 -21.757 42.237 1.00 45.84 87 PRO A O 1
ATOM 726 N N . GLY A 1 88 ? 16.396 -22.924 40.321 1.00 51.50 88 GLY A N 1
ATOM 727 C CA . GLY A 1 88 ? 15.922 -24.180 40.897 1.00 51.50 88 GLY A CA 1
ATOM 728 C C . GLY A 1 88 ? 14.431 -24.245 41.225 1.00 51.50 88 GLY A C 1
ATOM 729 O O . GLY A 1 88 ? 14.045 -24.071 42.370 1.00 51.50 88 GLY A O 1
ATOM 730 N N . VAL A 1 89 ? 13.608 -24.650 40.253 1.00 43.56 89 VAL A N 1
ATOM 731 C CA . VAL A 1 89 ? 12.429 -25.496 40.517 1.00 43.56 89 VAL A CA 1
ATOM 732 C C . VAL A 1 89 ? 12.255 -26.457 39.340 1.00 43.56 89 VAL A C 1
ATOM 734 O O . VAL A 1 89 ? 11.549 -26.172 38.377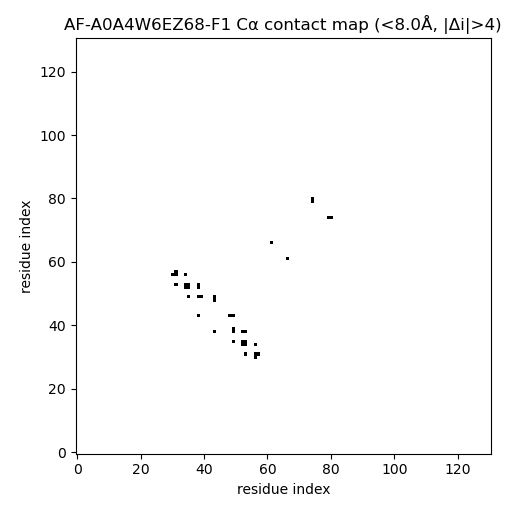 1.00 43.56 89 VAL A O 1
ATOM 737 N N . LEU A 1 90 ? 12.900 -27.620 39.434 1.00 50.72 90 LEU A N 1
ATOM 738 C CA . LEU A 1 90 ? 12.704 -28.763 38.539 1.00 50.72 90 LEU A CA 1
ATOM 739 C C . LEU A 1 90 ? 11.609 -29.714 39.065 1.00 50.72 90 LEU A C 1
ATOM 741 O O . LEU A 1 90 ? 11.722 -30.916 38.892 1.00 50.72 90 LEU A O 1
ATOM 745 N N . GLU A 1 91 ? 10.557 -29.215 39.727 1.00 47.19 91 GLU A N 1
ATOM 746 C CA . GLU A 1 91 ? 9.514 -30.101 40.291 1.00 47.19 91 GLU A CA 1
ATOM 747 C C . GLU A 1 91 ? 8.058 -29.641 40.116 1.00 47.19 91 GLU A C 1
ATOM 749 O O . GLU A 1 91 ? 7.138 -30.331 40.543 1.00 47.19 91 GLU A O 1
ATOM 754 N N . LYS A 1 92 ? 7.779 -28.539 39.406 1.00 40.62 92 LYS A N 1
ATOM 755 C CA . LYS A 1 92 ? 6.384 -28.150 39.085 1.00 40.62 92 LYS A CA 1
ATOM 756 C C . LYS A 1 92 ? 6.006 -28.337 37.616 1.00 40.62 92 LYS A C 1
ATOM 758 O O . LYS A 1 92 ? 5.100 -27.683 37.109 1.00 40.62 92 LYS A O 1
ATOM 763 N N . GLY A 1 93 ? 6.661 -29.291 36.954 1.00 47.97 93 GLY A N 1
ATOM 764 C CA . GLY A 1 93 ? 6.385 -29.691 35.571 1.00 47.97 93 GLY A CA 1
ATOM 765 C C . GLY A 1 93 ? 5.073 -30.457 35.352 1.00 47.97 93 GLY A C 1
ATOM 766 O O . GLY A 1 93 ? 4.722 -30.702 34.204 1.00 47.97 93 GLY A O 1
ATOM 767 N N . LEU A 1 94 ? 4.321 -30.819 36.402 1.00 51.84 94 LEU A N 1
ATOM 768 C CA . LEU A 1 94 ? 3.107 -31.639 36.249 1.00 51.84 94 LEU A CA 1
ATOM 769 C C . LEU A 1 94 ? 1.765 -30.918 36.458 1.00 51.84 94 LEU A C 1
ATOM 771 O O . LEU A 1 94 ? 0.739 -31.497 36.115 1.00 51.84 94 LEU A O 1
ATOM 775 N N . SER A 1 95 ? 1.711 -29.666 36.937 1.00 53.34 95 SER A N 1
ATOM 776 C CA . SER A 1 95 ? 0.404 -28.995 37.132 1.00 53.34 95 SER A CA 1
ATOM 777 C C . SER A 1 95 ? -0.065 -28.139 35.946 1.00 53.34 95 SER A C 1
ATOM 779 O O . SER A 1 95 ? -1.244 -27.807 35.878 1.00 53.34 95 SER A O 1
ATOM 781 N N . ILE A 1 96 ? 0.809 -27.792 34.993 1.00 52.62 96 ILE A N 1
ATOM 782 C CA . ILE A 1 96 ? 0.436 -26.977 33.816 1.00 52.62 96 ILE A CA 1
ATOM 783 C C . ILE A 1 96 ? -0.096 -27.848 32.666 1.00 52.62 96 ILE A C 1
ATOM 785 O O . ILE A 1 96 ? -0.962 -27.407 31.912 1.00 52.62 96 ILE A O 1
ATOM 789 N N . LEU A 1 97 ? 0.325 -29.115 32.580 1.00 50.72 97 LEU A N 1
ATOM 790 C CA . LEU A 1 97 ? -0.216 -30.077 31.609 1.00 50.72 97 LEU A CA 1
ATOM 791 C C . LEU A 1 97 ? -1.700 -30.412 31.860 1.00 50.72 97 LEU A C 1
ATOM 793 O O . LEU A 1 97 ? -2.420 -30.718 30.914 1.00 50.72 97 LEU A O 1
ATOM 797 N N . SER A 1 98 ? -2.183 -30.254 33.098 1.00 50.09 98 SER A N 1
ATOM 798 C CA . SER A 1 98 ? -3.613 -30.350 33.439 1.00 50.09 98 SER A CA 1
ATOM 799 C C . SER A 1 98 ? -4.448 -29.233 32.788 1.00 50.09 98 SER A C 1
ATOM 801 O O . SER A 1 98 ? -5.530 -29.486 32.258 1.00 50.09 98 SER A O 1
ATOM 803 N N . CYS A 1 99 ? -3.920 -28.006 32.717 1.00 47.31 99 CYS A N 1
ATOM 804 C CA . CYS A 1 99 ? -4.627 -26.896 32.073 1.00 47.31 99 CYS A CA 1
ATOM 805 C C . CYS A 1 99 ? -4.514 -26.917 30.539 1.00 47.31 99 CYS A C 1
ATOM 807 O O . CYS A 1 99 ? -5.428 -26.451 29.863 1.00 47.31 99 CYS A O 1
ATOM 809 N N . PHE A 1 100 ? -3.439 -27.477 29.973 1.00 48.59 100 PHE A N 1
ATOM 810 C CA . PHE A 1 100 ? -3.264 -27.536 28.515 1.00 48.59 100 PHE A CA 1
ATOM 811 C C . PHE A 1 100 ? -4.136 -28.595 27.822 1.00 48.59 100 PHE A C 1
ATOM 813 O O . PHE A 1 100 ? -4.535 -28.387 26.678 1.00 48.59 100 PHE A O 1
ATOM 820 N N . LEU A 1 101 ? -4.497 -29.692 28.495 1.00 51.00 101 LEU A N 1
ATOM 821 C CA . LEU A 1 101 ? -5.411 -30.691 27.919 1.00 51.00 101 LEU A CA 1
ATOM 822 C C . LEU A 1 101 ? -6.902 -30.348 28.084 1.00 51.00 101 LEU A C 1
ATOM 824 O O . LEU A 1 101 ? -7.713 -30.833 27.298 1.00 51.00 101 LEU A O 1
ATOM 828 N N . CYS A 1 102 ? -7.275 -29.480 29.031 1.00 43.50 102 CYS A N 1
ATOM 829 C CA . CYS A 1 102 ? -8.683 -29.136 29.276 1.00 43.50 102 CYS A CA 1
ATOM 830 C C . CYS A 1 102 ? -9.255 -28.090 28.292 1.00 43.50 102 CYS A C 1
ATOM 832 O O . CYS A 1 102 ? -10.466 -27.998 28.130 1.00 43.50 102 CYS A O 1
ATOM 834 N N . VAL A 1 103 ? -8.415 -27.332 27.575 1.00 49.62 103 VAL A N 1
ATOM 835 C CA . VAL A 1 103 ? -8.897 -26.345 26.580 1.00 49.62 103 VAL A CA 1
ATOM 836 C C . VAL A 1 103 ? -8.805 -26.866 25.135 1.00 49.62 103 VAL A C 1
ATOM 838 O O . VAL A 1 103 ? -9.503 -26.373 24.251 1.00 49.62 103 VAL A O 1
ATOM 841 N N . CYS A 1 104 ? -8.008 -27.906 24.872 1.00 49.47 104 CYS A N 1
ATOM 842 C CA . CYS A 1 104 ? -7.693 -28.327 23.501 1.00 49.47 104 CYS A CA 1
ATOM 843 C C . CYS A 1 104 ? -8.549 -29.473 22.931 1.00 49.47 104 CYS A C 1
ATOM 845 O O . CYS A 1 104 ? -8.449 -29.732 21.737 1.00 49.47 104 CYS A O 1
ATOM 847 N N . THR A 1 105 ? -9.430 -30.123 23.699 1.00 52.19 105 THR A N 1
ATOM 848 C CA . THR A 1 105 ? -10.387 -31.105 23.131 1.00 52.19 105 THR A CA 1
ATOM 849 C C . THR A 1 105 ? -11.728 -30.494 22.701 1.00 52.19 105 THR A C 1
ATOM 851 O O . THR A 1 105 ? -12.573 -31.212 22.177 1.00 52.19 105 THR A O 1
ATOM 854 N N . GLY A 1 106 ? -11.917 -29.174 22.847 1.00 51.44 106 GLY A N 1
ATOM 855 C CA . GLY A 1 106 ? -13.173 -28.493 22.500 1.00 51.44 106 GLY A CA 1
ATOM 856 C C . GLY A 1 106 ? -13.157 -27.545 21.291 1.00 51.44 106 GLY A C 1
ATOM 857 O O . GLY A 1 106 ? -14.233 -27.172 20.840 1.00 51.44 106 GLY A O 1
ATOM 858 N N . CYS A 1 107 ? -11.997 -27.139 20.752 1.00 46.53 107 CYS A N 1
ATOM 859 C CA . CYS A 1 107 ? -11.940 -26.058 19.743 1.00 46.53 107 CYS A CA 1
ATOM 860 C C . CYS A 1 107 ? -10.948 -26.265 18.580 1.00 46.53 107 CYS A C 1
ATOM 862 O O . CYS A 1 107 ? -10.623 -25.308 17.878 1.00 46.53 107 CYS A O 1
ATOM 864 N N . LEU A 1 108 ? -10.483 -27.487 18.308 1.00 51.44 108 LEU A N 1
ATOM 865 C CA . LEU A 1 108 ? -9.893 -27.789 17.000 1.00 51.44 108 LEU A CA 1
ATOM 866 C C . LEU A 1 108 ? -11.001 -28.263 16.062 1.00 51.44 108 LEU A C 1
ATOM 868 O O . LEU A 1 108 ? -11.302 -29.442 16.041 1.00 51.44 108 LEU A O 1
ATOM 872 N N . GLN A 1 109 ? -11.624 -27.325 15.342 1.00 47.84 109 GLN A N 1
ATOM 873 C CA . GLN A 1 109 ? -11.817 -27.397 13.882 1.00 47.84 109 GLN A CA 1
ATOM 874 C C . GLN A 1 109 ? -12.392 -26.056 13.359 1.00 47.84 109 GLN A C 1
ATOM 876 O O . GLN A 1 109 ? -13.437 -25.992 12.723 1.00 47.84 109 GLN A O 1
ATOM 881 N N . GLY A 1 110 ? -11.710 -24.945 13.653 1.00 42.97 110 GLY A N 1
ATOM 882 C CA . GLY A 1 110 ? -12.031 -23.605 13.145 1.00 42.97 110 GLY A CA 1
ATOM 883 C C . GLY A 1 110 ? -10.906 -23.048 12.276 1.00 42.97 110 GLY A C 1
ATOM 884 O O . GLY A 1 110 ? -10.270 -22.073 12.648 1.00 42.97 110 GLY A O 1
ATOM 885 N N . PHE A 1 111 ? -10.616 -23.748 11.179 1.00 39.38 111 PHE A N 1
ATOM 886 C CA . PHE A 1 111 ? -10.079 -23.232 9.912 1.00 39.38 111 PHE A CA 1
ATOM 887 C C . PHE A 1 111 ? -9.062 -22.065 9.976 1.00 39.38 111 PHE A C 1
ATOM 889 O O . PHE A 1 111 ? -9.366 -20.936 9.609 1.00 39.38 111 PHE A O 1
ATOM 896 N N . TRP A 1 112 ? -7.807 -22.356 10.331 1.00 41.62 112 TRP A N 1
ATOM 897 C CA . TRP A 1 112 ? -6.667 -21.639 9.744 1.00 41.62 112 TRP A CA 1
ATOM 898 C C . TRP A 1 112 ? -6.172 -22.458 8.555 1.00 41.62 112 TRP A C 1
ATOM 900 O O . TRP A 1 112 ? -5.215 -23.220 8.664 1.00 41.62 112 TRP A O 1
ATOM 910 N N . VAL A 1 113 ? -6.864 -22.335 7.422 1.00 41.00 113 VAL A N 1
ATOM 911 C CA . VAL A 1 113 ? -6.283 -22.697 6.132 1.00 41.00 113 VAL A CA 1
ATOM 912 C C . VAL A 1 113 ? -5.918 -21.397 5.449 1.00 41.00 113 VAL A C 1
ATOM 914 O O . VAL A 1 113 ? -6.766 -20.588 5.082 1.00 41.00 113 VAL A O 1
ATOM 917 N N . HIS A 1 114 ? -4.611 -21.220 5.339 1.00 47.31 114 HIS A N 1
ATOM 918 C CA . HIS A 1 114 ? -3.946 -20.465 4.298 1.00 47.31 114 HIS A CA 1
ATOM 919 C C . HIS A 1 114 ? -4.589 -20.818 2.950 1.00 47.31 114 HIS A C 1
ATOM 921 O O . HIS A 1 114 ? -4.226 -21.811 2.324 1.00 47.31 114 HIS A O 1
ATOM 927 N N . GLN A 1 115 ? -5.601 -20.058 2.538 1.00 37.22 115 GLN A N 1
ATOM 928 C CA . GLN A 1 115 ? -6.139 -20.158 1.194 1.00 37.22 115 GLN A CA 1
ATOM 929 C C . GLN A 1 115 ? -5.325 -19.194 0.340 1.00 37.22 115 GLN A C 1
ATOM 931 O O . GLN A 1 115 ? -5.644 -18.013 0.203 1.00 37.22 115 GLN A O 1
ATOM 936 N N . ASP A 1 116 ? -4.244 -19.727 -0.230 1.00 39.12 116 ASP A N 1
ATOM 937 C CA . ASP A 1 116 ? -3.927 -19.366 -1.602 1.00 39.12 116 ASP A CA 1
ATOM 938 C C . ASP A 1 116 ? -5.239 -19.468 -2.385 1.00 39.12 116 ASP A C 1
ATOM 940 O O . ASP A 1 116 ? -5.937 -20.481 -2.307 1.00 39.12 116 ASP A O 1
ATOM 944 N N . ILE A 1 117 ? -5.625 -18.392 -3.059 1.00 43.50 117 ILE A N 1
ATOM 945 C CA . ILE A 1 117 ? -6.736 -18.402 -4.004 1.00 43.50 117 ILE A CA 1
ATOM 946 C C . ILE A 1 117 ? -6.126 -18.732 -5.374 1.00 43.50 117 ILE A C 1
ATOM 948 O O . ILE A 1 117 ? -5.687 -17.805 -6.061 1.00 43.50 117 ILE A O 1
ATOM 952 N N . PRO A 1 118 ? -6.063 -20.003 -5.819 1.00 47.03 118 PRO A N 1
ATOM 953 C CA . PRO A 1 118 ? -5.990 -20.300 -7.235 1.00 47.03 118 PRO A CA 1
ATOM 954 C C . PRO A 1 118 ? -7.425 -20.215 -7.764 1.00 47.03 118 PRO A C 1
ATOM 956 O O . PRO A 1 118 ? -8.297 -20.983 -7.367 1.00 47.03 118 PRO A O 1
ATOM 959 N N . GLY A 1 119 ? -7.706 -19.225 -8.602 1.00 45.78 119 GLY A N 1
ATOM 960 C CA . GLY A 1 119 ? -9.022 -19.127 -9.240 1.00 45.78 119 GLY A CA 1
ATOM 961 C C . GLY A 1 119 ? -9.229 -17.849 -10.033 1.00 45.78 119 GLY A C 1
ATOM 962 O O . GLY A 1 119 ? -9.792 -17.885 -11.116 1.00 45.78 119 GLY A O 1
ATOM 963 N N . VAL A 1 120 ? -8.676 -16.722 -9.579 1.00 49.06 120 VAL A N 1
ATOM 964 C CA . VAL A 1 120 ? -8.877 -15.450 -10.297 1.00 49.06 120 VAL A CA 1
ATOM 965 C C . VAL A 1 120 ? -8.059 -15.384 -11.598 1.00 49.06 120 VAL A C 1
ATOM 967 O O . VAL A 1 120 ? -8.431 -14.666 -12.519 1.00 49.06 120 VAL A O 1
ATOM 970 N N . LEU A 1 121 ? -6.966 -16.149 -11.718 1.00 46.53 121 LEU A N 1
ATOM 971 C CA . LEU A 1 121 ? -6.114 -16.107 -12.914 1.00 46.53 121 LEU A CA 1
ATOM 972 C C . LEU A 1 121 ? -6.639 -16.970 -14.078 1.00 46.53 121 LEU A C 1
ATOM 974 O O . LEU A 1 121 ? -6.383 -16.632 -15.231 1.00 46.53 121 LEU A O 1
ATOM 978 N N . GLU A 1 122 ? -7.414 -18.027 -13.814 1.00 50.31 122 GLU A N 1
ATOM 979 C CA . GLU A 1 122 ? -8.007 -18.846 -14.887 1.00 50.31 122 GLU A CA 1
ATOM 980 C C . GLU A 1 122 ? -9.286 -18.214 -15.458 1.00 50.31 122 GLU A C 1
ATOM 982 O O . GLU A 1 122 ? -9.499 -18.262 -16.669 1.00 50.31 122 GLU A O 1
ATOM 987 N N . ASP A 1 123 ? -10.074 -17.507 -14.640 1.00 48.91 123 ASP A N 1
ATOM 988 C CA . ASP A 1 123 ? -11.263 -16.791 -15.122 1.00 48.91 123 ASP A CA 1
ATOM 989 C C . ASP A 1 123 ? -10.909 -15.580 -16.000 1.00 48.91 123 ASP A C 1
ATOM 991 O O . ASP A 1 123 ? -11.574 -15.330 -17.007 1.00 48.91 123 ASP A O 1
ATOM 995 N N . VAL A 1 124 ? -9.816 -14.870 -15.690 1.00 55.38 124 VAL A N 1
ATOM 996 C CA . VAL A 1 124 ? -9.305 -13.786 -16.550 1.00 55.38 124 VAL A CA 1
ATOM 997 C C . VAL A 1 124 ? -8.717 -14.347 -17.851 1.00 55.38 124 VAL A C 1
ATOM 999 O O . VAL A 1 124 ? -8.920 -13.760 -18.911 1.00 55.38 124 VAL A O 1
ATOM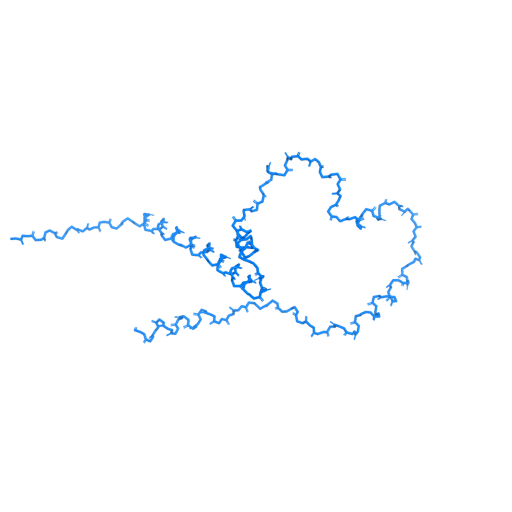 1002 N N . SER A 1 125 ? -8.057 -15.510 -17.815 1.00 51.66 125 SER A N 1
ATOM 1003 C CA . SER A 1 125 ? -7.529 -16.157 -19.026 1.00 51.66 125 SER A CA 1
ATOM 1004 C C . SER A 1 125 ? -8.642 -16.691 -19.943 1.00 51.66 125 SER A C 1
ATOM 1006 O O . SER A 1 125 ? -8.506 -16.626 -21.168 1.00 51.66 125 SER A O 1
ATOM 1008 N N . ARG A 1 126 ? -9.778 -17.122 -19.375 1.00 52.75 126 ARG A N 1
ATOM 1009 C CA . ARG A 1 126 ? -10.979 -17.492 -20.139 1.00 52.75 126 ARG A CA 1
ATOM 1010 C C . ARG A 1 126 ? -11.680 -16.275 -20.752 1.00 52.75 126 ARG A C 1
ATOM 1012 O O . ARG A 1 126 ? -12.051 -16.325 -21.918 1.00 52.75 126 ARG A O 1
ATOM 1019 N N . MET A 1 127 ? -11.772 -15.158 -20.024 1.00 47.50 127 MET A N 1
ATOM 1020 C CA . MET A 1 127 ? -12.340 -13.901 -20.546 1.00 47.50 127 MET A CA 1
ATOM 1021 C C . MET A 1 127 ? -11.504 -13.249 -21.660 1.00 47.50 127 MET A C 1
ATOM 1023 O O . MET A 1 127 ? -12.048 -12.474 -22.437 1.00 47.50 127 MET A O 1
ATOM 1027 N N . VAL A 1 128 ? -10.207 -13.559 -21.755 1.00 57.41 128 VAL A N 1
ATOM 1028 C CA . VAL A 1 128 ? -9.309 -13.044 -22.809 1.00 57.41 128 VAL A CA 1
ATOM 1029 C C . VAL A 1 128 ? -9.222 -13.984 -24.026 1.00 57.41 128 VAL A C 1
ATOM 1031 O O . VAL A 1 128 ? -8.731 -13.569 -25.069 1.00 57.41 128 VAL A O 1
ATOM 1034 N N . SER A 1 129 ? -9.730 -15.221 -23.9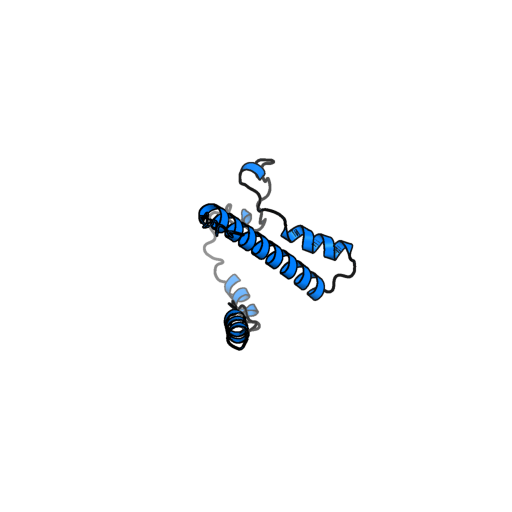43 1.00 51.38 129 SER A N 1
ATOM 1035 C CA . SER A 1 129 ? -9.690 -16.184 -25.064 1.00 51.38 129 SER A CA 1
ATOM 1036 C C . SER A 1 129 ? -11.005 -16.303 -25.851 1.00 51.38 129 SER A C 1
ATOM 1038 O O . SER A 1 129 ? -11.010 -16.902 -26.923 1.00 51.38 129 SER A O 1
ATOM 1040 N N . GLU A 1 130 ? -12.111 -15.741 -25.349 1.00 48.06 130 GLU A N 1
ATOM 1041 C CA . GLU A 1 130 ? -13.425 -15.716 -26.027 1.00 48.06 130 GLU A CA 1
ATOM 1042 C C . GLU A 1 130 ? -13.816 -14.316 -26.556 1.00 48.06 130 GLU A C 1
ATOM 1044 O O . GLU A 1 130 ? -14.987 -14.067 -26.846 1.00 48.06 130 GLU A O 1
ATOM 1049 N N . GLY A 1 131 ? -12.845 -13.405 -26.695 1.00 43.22 131 GLY A N 1
ATOM 1050 C CA . GLY A 1 131 ? -13.007 -12.075 -27.300 1.00 43.22 131 GLY A CA 1
ATOM 1051 C C . GLY A 1 131 ? -12.265 -11.935 -28.620 1.00 43.22 131 GLY A C 1
ATOM 1052 O O . GLY A 1 131 ? -11.076 -12.319 -28.654 1.00 43.22 131 GLY A O 1
#

Mean predicted aligned error: 19.0 Å

Organism: Lates calcarifer (NCBI:txid8187)